Protein AF-A0AA42H095-F1 (afdb_monomer)

Radius of gyration: 16.3 Å; Cα contacts (8 Å, |Δi|>4): 65; chains: 1; bounding box: 39×24×48 Å

Foldseek 3Di:
DVVVVVVVVVVVVVVVVVVLLVVLLVLLVVLLCCCVPPVCLQVSLVSLLVSQAAPVSVVVSPDDPSSVVSVVSNCPVDPDGSH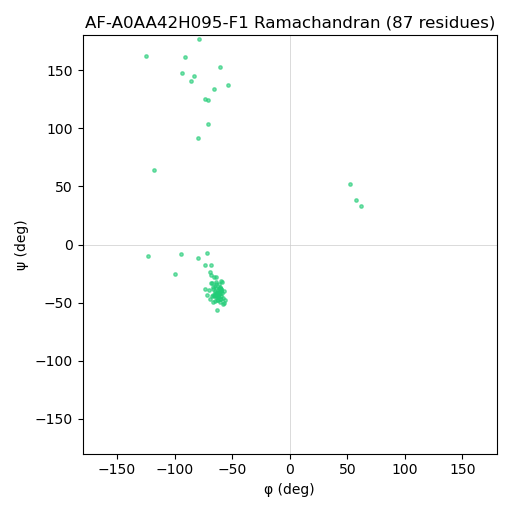HDDPPD

Structure (mmCIF, N/CA/C/O backbone):
data_AF-A0AA42H095-F1
#
_entry.id   AF-A0AA42H095-F1
#
loop_
_atom_site.group_PDB
_atom_site.id
_atom_site.type_symb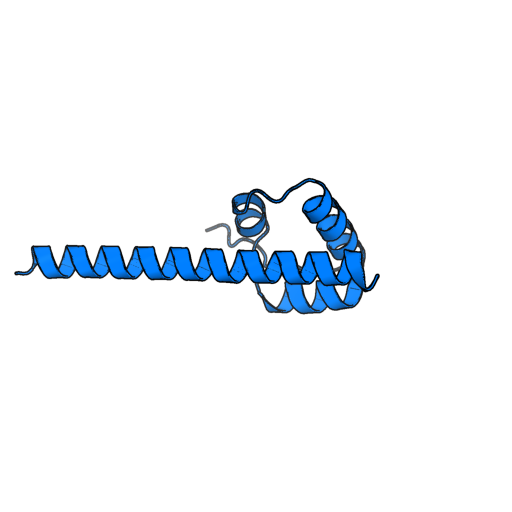ol
_atom_site.label_atom_id
_atom_site.label_alt_id
_atom_site.label_comp_id
_atom_site.label_asym_id
_atom_site.label_entity_id
_atom_site.label_seq_id
_atom_site.pdbx_PDB_ins_code
_atom_site.Cartn_x
_atom_site.Cartn_y
_atom_site.Cartn_z
_atom_site.occupancy
_atom_site.B_iso_or_equiv
_atom_site.auth_seq_id
_atom_site.auth_comp_id
_atom_site.auth_asym_id
_atom_site.auth_atom_id
_atom_site.pdbx_PDB_model_num
ATOM 1 N N . MET A 1 1 ? -23.425 6.266 32.851 1.00 66.12 1 MET A N 1
ATOM 2 C CA . MET A 1 1 ? -23.653 7.003 31.583 1.00 66.12 1 MET A CA 1
ATOM 3 C C . MET A 1 1 ? -22.338 7.499 30.996 1.00 66.12 1 MET A C 1
ATOM 5 O O . MET A 1 1 ? -22.094 7.215 29.836 1.00 66.12 1 MET A O 1
ATOM 9 N N . LYS A 1 2 ? -21.467 8.134 31.795 1.00 81.69 2 LYS A N 1
ATOM 10 C CA . LYS A 1 2 ? -20.110 8.531 31.384 1.00 81.69 2 LYS A CA 1
ATOM 11 C C . LYS A 1 2 ? -19.255 7.353 30.879 1.00 81.69 2 LYS A C 1
ATOM 13 O O . LYS A 1 2 ? -18.773 7.408 29.760 1.00 81.69 2 LYS A O 1
ATOM 18 N N . ASP A 1 3 ? -19.229 6.242 31.611 1.00 89.75 3 ASP A N 1
ATOM 19 C CA . ASP A 1 3 ? -18.436 5.052 31.240 1.00 89.75 3 ASP A CA 1
ATOM 20 C C . ASP A 1 3 ? -18.893 4.390 29.925 1.00 89.75 3 ASP A C 1
ATOM 22 O O . ASP A 1 3 ? -18.110 3.770 29.211 1.00 89.75 3 ASP A O 1
ATOM 26 N N . VAL A 1 4 ? -20.181 4.526 29.583 1.00 93.38 4 VAL A N 1
ATOM 27 C CA . VAL A 1 4 ? -20.728 4.017 28.314 1.00 93.38 4 VAL A CA 1
ATOM 28 C C . VAL A 1 4 ? -20.279 4.901 27.153 1.00 93.38 4 VAL A C 1
ATOM 30 O O . VAL A 1 4 ? -19.956 4.380 26.092 1.00 93.38 4 VAL A O 1
ATOM 33 N N . ILE A 1 5 ? -20.227 6.220 27.361 1.00 94.75 5 ILE A N 1
ATOM 34 C CA . ILE A 1 5 ? -19.735 7.175 26.362 1.00 94.75 5 ILE A CA 1
ATOM 35 C C . ILE A 1 5 ? -18.246 6.929 26.100 1.00 94.75 5 ILE A C 1
ATOM 37 O O . ILE A 1 5 ? -17.875 6.735 24.949 1.00 94.75 5 ILE A O 1
ATOM 41 N N . GLU A 1 6 ? -17.424 6.816 27.147 1.00 94.81 6 GLU A N 1
ATOM 42 C CA . GLU A 1 6 ? -15.980 6.556 27.012 1.00 94.81 6 GLU A CA 1
ATOM 43 C C . GLU A 1 6 ? -15.699 5.236 26.273 1.00 94.81 6 GLU A C 1
ATOM 45 O O . GLU A 1 6 ? -14.829 5.168 25.403 1.00 94.81 6 GLU A O 1
ATOM 50 N N . LYS A 1 7 ? -16.479 4.184 26.558 1.00 95.00 7 LYS A N 1
ATOM 51 C CA . LYS A 1 7 ? -16.359 2.906 25.845 1.00 95.00 7 LYS A CA 1
ATOM 52 C C . LYS A 1 7 ? -16.701 3.039 24.358 1.00 95.00 7 LYS A C 1
ATOM 54 O O . LYS A 1 7 ? -15.980 2.499 23.523 1.00 95.00 7 LYS A O 1
ATOM 59 N N . LEU A 1 8 ? -17.786 3.740 24.029 1.00 95.94 8 LEU A N 1
ATOM 60 C CA . LEU A 1 8 ? -18.202 3.950 22.640 1.00 95.94 8 LEU A CA 1
ATOM 61 C C . LEU A 1 8 ? -17.201 4.822 21.872 1.00 95.94 8 LEU A C 1
ATOM 63 O O . LEU A 1 8 ? -16.934 4.559 20.703 1.00 95.94 8 LEU A O 1
ATOM 67 N N . GLU A 1 9 ? -16.608 5.826 22.517 1.00 96.19 9 GLU A N 1
ATOM 68 C CA . GLU A 1 9 ? -15.557 6.656 21.918 1.00 96.19 9 GLU A CA 1
ATOM 69 C C . GLU A 1 9 ? -14.304 5.835 21.592 1.00 96.19 9 GLU A C 1
ATOM 71 O O . GLU A 1 9 ? -13.768 5.951 20.487 1.00 96.19 9 GLU A O 1
ATOM 76 N N . ALA A 1 10 ? -13.877 4.957 22.506 1.00 95.38 10 ALA A N 1
ATOM 77 C CA . ALA A 1 10 ? -12.760 4.044 22.270 1.00 95.38 10 ALA A CA 1
ATOM 78 C C . ALA A 1 10 ? -13.051 3.054 21.126 1.00 95.38 10 ALA A C 1
ATOM 80 O O . ALA A 1 10 ? -12.191 2.803 20.282 1.00 95.38 10 ALA A O 1
ATOM 81 N N . GLU A 1 11 ? -14.273 2.523 21.056 1.00 95.88 11 GLU A N 1
ATOM 82 C CA . GLU A 1 11 ? -14.696 1.623 19.978 1.00 95.88 11 GLU A CA 1
ATOM 83 C C . GLU A 1 11 ? -14.719 2.334 18.616 1.00 95.88 11 GLU A C 1
ATOM 85 O O . GLU A 1 11 ? -14.177 1.817 17.640 1.00 95.88 11 GLU A O 1
ATOM 90 N N . ILE A 1 12 ? -15.245 3.562 18.550 1.00 96.31 12 ILE A N 1
ATOM 91 C CA . ILE A 1 12 ? -15.215 4.389 17.334 1.00 96.31 12 ILE A CA 1
ATOM 92 C C . ILE A 1 12 ? -13.775 4.687 16.905 1.00 96.31 12 ILE A C 1
ATOM 94 O O . ILE A 1 12 ? -13.478 4.661 15.709 1.00 96.31 12 ILE A O 1
ATOM 98 N N . ALA A 1 13 ? -12.880 4.989 17.849 1.00 94.88 13 ALA A N 1
ATOM 99 C CA . ALA A 1 13 ? -11.472 5.230 17.547 1.00 94.88 13 ALA A CA 1
ATOM 100 C C . ALA A 1 13 ? -10.803 3.981 16.949 1.00 94.88 13 ALA A C 1
ATOM 102 O O . ALA A 1 13 ? -10.141 4.085 15.916 1.00 94.88 13 ALA A O 1
ATOM 103 N N . ASN A 1 14 ? -11.050 2.804 17.531 1.00 93.62 14 ASN A N 1
ATOM 104 C CA . ASN A 1 14 ? -10.537 1.536 17.010 1.00 93.62 14 ASN A CA 1
ATOM 105 C C . ASN A 1 14 ? -11.070 1.238 15.604 1.00 93.62 14 ASN A C 1
ATOM 107 O O . ASN A 1 14 ? -10.282 0.969 14.702 1.00 93.62 14 ASN A O 1
ATOM 111 N N . LEU A 1 15 ? -12.381 1.371 1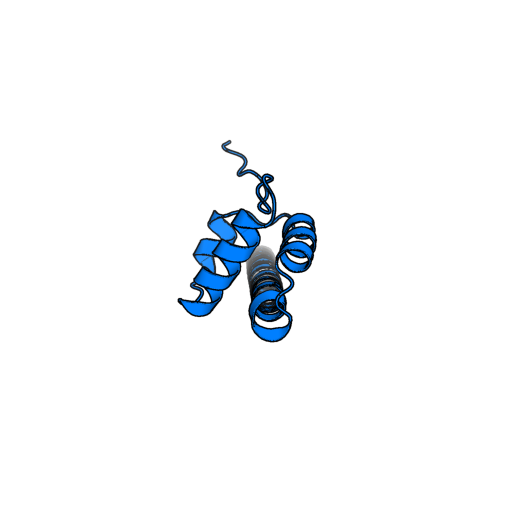5.384 1.00 93.94 15 LEU A N 1
ATOM 112 C CA . LEU A 1 15 ? -12.998 1.144 14.072 1.00 93.94 15 LEU A CA 1
ATOM 113 C C . LEU A 1 15 ? -12.450 2.093 12.999 1.00 93.94 15 LEU A C 1
ATOM 115 O O . LEU A 1 15 ? -12.250 1.697 11.851 1.00 93.94 15 LEU A O 1
ATOM 119 N N . LYS A 1 16 ? -12.180 3.355 13.356 1.00 93.62 16 LYS A N 1
ATOM 120 C CA . LYS A 1 16 ? -11.545 4.315 12.442 1.00 93.62 16 LYS A CA 1
ATOM 121 C C . LYS A 1 16 ? -10.136 3.877 12.058 1.00 93.62 16 LYS A C 1
ATOM 123 O O . LYS A 1 16 ? -9.782 3.971 10.883 1.00 93.62 16 LYS A O 1
ATOM 128 N N . GLU A 1 17 ? -9.354 3.393 13.017 1.00 89.81 17 GLU A N 1
ATOM 129 C CA . GLU A 1 17 ? -7.986 2.946 12.760 1.00 89.81 17 GLU A CA 1
ATOM 130 C C . GLU A 1 17 ? -7.948 1.646 11.943 1.00 89.81 17 GLU A C 1
ATOM 132 O O . GLU A 1 17 ? -7.148 1.517 11.016 1.00 89.81 17 GLU A O 1
ATOM 137 N N . GLU A 1 18 ? -8.861 0.711 12.210 1.00 89.12 18 GLU A N 1
ATOM 138 C CA . GLU A 1 18 ? -9.046 -0.498 11.402 1.00 89.12 18 GLU A CA 1
ATOM 139 C C . GLU A 1 18 ? -9.425 -0.158 9.959 1.00 89.12 18 GLU A C 1
ATOM 141 O O . GLU A 1 18 ? -8.800 -0.659 9.023 1.00 89.12 18 GLU A O 1
ATOM 146 N N . ASN A 1 19 ? -10.384 0.751 9.766 1.00 91.12 19 ASN A N 1
ATOM 147 C CA . ASN A 1 19 ? -10.799 1.187 8.435 1.00 91.12 19 ASN A CA 1
ATOM 148 C C . ASN A 1 19 ? -9.651 1.878 7.681 1.00 91.12 19 ASN A C 1
ATOM 150 O O . ASN A 1 19 ? -9.407 1.599 6.508 1.00 91.12 19 ASN A O 1
ATOM 154 N N . LYS A 1 20 ? -8.880 2.730 8.367 1.00 88.75 20 LYS A N 1
ATOM 155 C CA . LYS A 1 20 ? -7.693 3.378 7.794 1.00 88.75 20 LYS A CA 1
ATOM 156 C C . LYS A 1 20 ? -6.647 2.350 7.359 1.00 88.75 20 LYS A C 1
ATOM 158 O O . LYS A 1 20 ? -6.066 2.480 6.281 1.00 88.75 20 LYS A O 1
ATOM 163 N N . ARG A 1 21 ? -6.414 1.317 8.174 1.00 86.75 21 ARG A N 1
ATOM 164 C CA . ARG A 1 21 ? -5.480 0.229 7.858 1.00 86.75 21 ARG A CA 1
ATOM 165 C C . ARG A 1 21 ? -5.958 -0.600 6.666 1.00 86.75 21 ARG A C 1
ATOM 167 O O . ARG A 1 21 ? -5.164 -0.865 5.770 1.00 86.75 21 ARG A O 1
ATOM 174 N N . ALA A 1 22 ? -7.243 -0.948 6.625 1.00 89.12 22 ALA A N 1
ATOM 175 C CA . ALA A 1 22 ? -7.843 -1.682 5.515 1.00 89.12 22 ALA A CA 1
ATOM 176 C C . ALA A 1 22 ? -7.760 -0.892 4.201 1.00 89.12 22 ALA A C 1
ATOM 178 O O . ALA A 1 22 ? -7.331 -1.437 3.185 1.00 89.12 22 ALA A O 1
ATOM 179 N N . PHE A 1 23 ? -8.087 0.405 4.235 1.00 90.25 23 PHE A N 1
ATOM 180 C CA . PHE A 1 23 ? -7.970 1.295 3.079 1.00 90.25 23 PHE A CA 1
ATOM 181 C C . PHE A 1 23 ? -6.538 1.325 2.531 1.00 90.25 23 PHE A C 1
ATOM 183 O O . PHE A 1 23 ? -6.321 1.090 1.345 1.00 90.25 23 PHE A O 1
ATOM 190 N N . ARG A 1 24 ? -5.549 1.538 3.406 1.00 89.62 24 ARG A N 1
ATOM 191 C CA . ARG A 1 24 ? -4.125 1.546 3.034 1.00 89.62 24 ARG A CA 1
ATOM 192 C C . ARG A 1 24 ? -3.659 0.212 2.461 1.00 89.62 24 ARG A C 1
ATOM 194 O O . ARG A 1 24 ? -2.926 0.204 1.480 1.00 89.62 24 ARG A O 1
ATOM 201 N N . SER A 1 25 ? -4.114 -0.897 3.041 1.00 88.62 25 SER A N 1
ATOM 202 C CA . SER A 1 25 ? -3.820 -2.235 2.528 1.00 88.62 25 SER A CA 1
ATOM 203 C C . SER A 1 25 ? -4.335 -2.424 1.109 1.00 88.62 25 SER A C 1
ATOM 205 O O . SER A 1 25 ? -3.583 -2.858 0.243 1.00 88.62 25 SER A O 1
ATOM 207 N N . GLY A 1 26 ? -5.600 -2.076 0.859 1.00 91.56 26 GLY A N 1
ATOM 208 C CA . GLY A 1 26 ? -6.188 -2.171 -0.476 1.00 91.56 26 GLY A CA 1
ATOM 209 C C . GLY A 1 26 ? -5.466 -1.285 -1.490 1.00 91.56 26 GLY A C 1
ATOM 210 O O . GLY A 1 26 ? -5.258 -1.697 -2.627 1.00 91.56 26 GLY A O 1
ATOM 211 N N . TYR A 1 27 ? -5.033 -0.099 -1.064 1.00 93.44 27 TYR A N 1
ATOM 212 C CA . TYR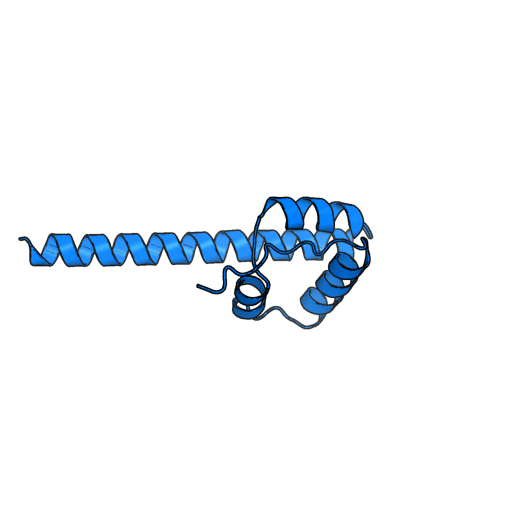 A 1 27 ? -4.306 0.833 -1.919 1.00 93.44 27 TYR A CA 1
ATOM 213 C C . TYR A 1 27 ? -2.912 0.321 -2.302 1.00 93.44 27 TYR A C 1
ATOM 215 O O . TYR A 1 27 ? -2.548 0.362 -3.471 1.00 93.44 27 TYR A O 1
ATOM 223 N N . ILE A 1 28 ? -2.157 -0.233 -1.348 1.00 94.12 28 ILE A N 1
ATOM 224 C CA . ILE A 1 28 ? -0.844 -0.832 -1.633 1.00 94.12 28 ILE A CA 1
ATOM 225 C C . ILE A 1 28 ? -0.977 -2.018 -2.584 1.00 94.12 28 ILE A C 1
ATOM 227 O O . ILE A 1 28 ? -0.230 -2.104 -3.551 1.00 94.12 28 ILE A O 1
ATOM 231 N N . ILE A 1 29 ? -1.968 -2.886 -2.366 1.00 93.38 29 ILE A N 1
ATOM 232 C CA . ILE A 1 29 ? -2.240 -4.003 -3.280 1.00 93.38 29 ILE A CA 1
ATOM 233 C C . ILE A 1 29 ? -2.559 -3.481 -4.689 1.00 93.38 29 ILE A C 1
ATOM 235 O O . ILE A 1 29 ? -2.115 -4.059 -5.678 1.00 93.38 29 ILE A O 1
ATOM 239 N N . ALA A 1 30 ? -3.293 -2.371 -4.808 1.00 95.00 30 ALA A N 1
ATOM 240 C CA . ALA A 1 30 ? -3.543 -1.747 -6.104 1.00 95.00 30 ALA A CA 1
ATOM 241 C C . ALA A 1 30 ? -2.244 -1.257 -6.771 1.00 95.00 30 ALA A C 1
ATOM 243 O O . ALA A 1 30 ? -2.059 -1.519 -7.957 1.00 95.00 30 ALA A O 1
ATOM 244 N N . CYS A 1 31 ? -1.323 -0.633 -6.026 1.00 96.56 31 CYS A N 1
ATOM 245 C CA . CYS A 1 31 ? 0.007 -0.272 -6.533 1.00 96.56 31 CYS A CA 1
ATOM 246 C C . CYS A 1 31 ? 0.795 -1.503 -7.005 1.00 96.56 31 CYS A C 1
ATOM 248 O O . CYS A 1 31 ? 1.322 -1.495 -8.116 1.00 96.56 31 CYS A O 1
ATOM 250 N N . CYS A 1 32 ? 0.824 -2.583 -6.217 1.00 96.00 32 CYS A N 1
ATOM 251 C CA . CYS A 1 32 ? 1.480 -3.831 -6.616 1.00 96.00 32 CYS A CA 1
ATOM 252 C C . CYS A 1 32 ? 0.869 -4.406 -7.901 1.00 96.00 32 CYS A C 1
ATOM 254 O O . CYS A 1 32 ? 1.585 -4.862 -8.788 1.00 96.00 32 CYS A O 1
ATOM 256 N N . ASN A 1 33 ? -0.455 -4.337 -8.046 1.00 96.00 33 ASN A N 1
ATOM 257 C CA . ASN A 1 33 ? -1.139 -4.797 -9.252 1.00 96.00 33 ASN A CA 1
ATOM 258 C C . ASN A 1 33 ? -0.829 -3.938 -10.483 1.00 96.00 33 ASN A C 1
ATOM 260 O O . ASN A 1 33 ? -0.778 -4.484 -11.581 1.00 96.00 33 ASN A O 1
ATOM 264 N N . ILE A 1 34 ? -0.605 -2.629 -10.331 1.00 96.88 34 ILE A N 1
ATOM 265 C CA . ILE A 1 34 ? -0.152 -1.776 -11.442 1.00 96.88 34 ILE A CA 1
ATOM 266 C C . ILE A 1 34 ? 1.187 -2.294 -11.983 1.00 96.88 34 ILE A C 1
ATOM 268 O O . ILE A 1 34 ? 1.333 -2.448 -13.192 1.00 96.88 34 ILE A O 1
ATOM 272 N N . VAL A 1 35 ? 2.123 -2.651 -11.102 1.00 97.19 35 VAL A N 1
ATOM 273 C CA . VAL A 1 35 ? 3.399 -3.260 -11.506 1.00 97.19 35 VAL A CA 1
ATOM 274 C C . VAL A 1 35 ? 3.161 -4.611 -12.175 1.00 97.19 35 VAL A C 1
ATOM 276 O O . VAL A 1 35 ? 3.514 -4.804 -13.332 1.00 97.19 35 VAL A O 1
ATOM 279 N N . HIS A 1 36 ? 2.486 -5.533 -11.487 1.00 94.81 36 HIS A N 1
ATOM 280 C CA . HIS A 1 36 ? 2.345 -6.911 -11.960 1.00 94.81 36 HIS A CA 1
ATOM 281 C C . HIS A 1 36 ? 1.540 -7.058 -13.256 1.00 94.81 36 HIS A C 1
ATOM 283 O O . HIS A 1 36 ? 1.807 -7.964 -14.044 1.00 94.81 36 HIS A O 1
ATOM 289 N N . LEU A 1 37 ? 0.509 -6.234 -13.454 1.00 95.06 37 LEU A N 1
ATOM 290 C CA . LEU A 1 37 ? -0.424 -6.380 -14.575 1.00 95.06 37 LEU A CA 1
ATOM 291 C C . LEU A 1 37 ? -0.117 -5.438 -15.734 1.00 95.06 37 LEU A C 1
ATOM 293 O O . LEU A 1 37 ? -0.514 -5.729 -16.864 1.00 95.06 37 LEU A O 1
ATOM 297 N N . HIS A 1 38 ? 0.536 -4.310 -15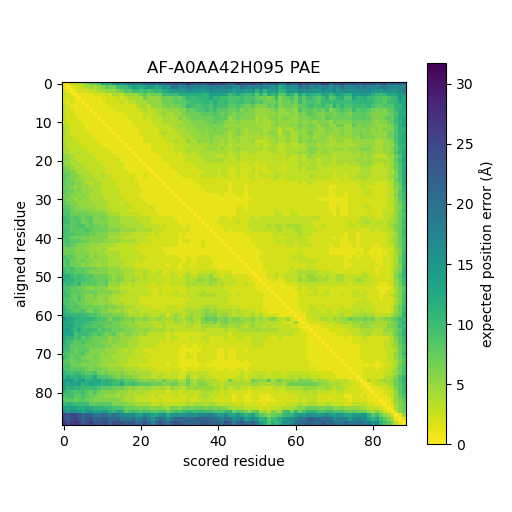.456 1.00 95.62 38 HIS A N 1
ATOM 298 C CA . HIS A 1 38 ? 0.735 -3.253 -16.439 1.00 95.62 38 HIS A CA 1
ATOM 299 C C . HIS A 1 38 ? 2.202 -2.883 -16.666 1.00 95.62 38 HIS A C 1
ATOM 301 O O . HIS A 1 38 ? 2.453 -2.197 -17.647 1.00 95.62 38 HIS A O 1
ATOM 307 N N . ASP A 1 39 ? 3.147 -3.378 -15.855 1.00 96.00 39 ASP A N 1
ATOM 308 C CA . ASP A 1 39 ? 4.582 -3.053 -15.955 1.00 96.00 39 ASP A CA 1
ATOM 309 C C . ASP A 1 39 ? 4.850 -1.538 -15.837 1.00 96.00 39 ASP A C 1
ATOM 311 O O . ASP A 1 39 ? 5.682 -0.960 -16.531 1.00 96.00 39 ASP A O 1
ATOM 315 N N . GLU A 1 40 ? 4.098 -0.867 -14.953 1.00 97.31 40 GLU A N 1
ATOM 316 C CA . GLU A 1 40 ? 4.139 0.593 -14.767 1.00 97.31 40 GLU A CA 1
ATOM 317 C C . GLU A 1 40 ? 4.597 0.990 -13.344 1.00 97.31 40 GLU A C 1
ATOM 319 O O . GLU A 1 40 ? 3.836 1.596 -12.577 1.00 97.31 40 GLU A O 1
ATOM 324 N N . PRO A 1 41 ? 5.845 0.674 -12.941 1.00 96.88 41 PRO A N 1
ATOM 325 C CA . PRO A 1 41 ? 6.327 0.933 -11.583 1.00 96.88 41 PRO A CA 1
ATOM 326 C C . PRO A 1 41 ? 6.434 2.426 -11.242 1.00 96.88 41 PRO A C 1
ATOM 328 O O . PRO A 1 41 ? 6.228 2.797 -10.089 1.00 96.88 41 PRO A O 1
ATOM 331 N N . ASN A 1 42 ? 6.662 3.294 -12.234 1.00 97.06 42 ASN A N 1
ATOM 332 C CA . ASN A 1 42 ? 6.704 4.748 -12.033 1.00 97.06 42 ASN A CA 1
ATOM 333 C C . ASN A 1 42 ? 5.327 5.310 -11.642 1.00 97.06 42 ASN A C 1
ATOM 335 O O . ASN A 1 42 ? 5.222 6.112 -10.720 1.00 97.06 42 ASN A O 1
ATOM 339 N N . ILE A 1 43 ? 4.256 4.854 -12.304 1.00 96.25 43 ILE A N 1
ATOM 340 C CA . ILE A 1 43 ? 2.885 5.272 -11.972 1.00 96.25 43 ILE A CA 1
ATOM 341 C C . ILE A 1 43 ? 2.525 4.781 -10.571 1.00 96.25 43 ILE A C 1
ATOM 343 O O . ILE A 1 43 ? 1.961 5.524 -9.772 1.00 96.25 43 ILE A O 1
ATOM 347 N N . ALA A 1 44 ? 2.872 3.533 -10.254 1.00 97.25 44 ALA A N 1
ATOM 348 C CA . ALA A 1 44 ? 2.654 2.983 -8.924 1.00 97.25 44 ALA A CA 1
ATOM 349 C C . ALA A 1 44 ? 3.433 3.750 -7.836 1.00 97.25 44 ALA A C 1
ATOM 351 O O . ALA A 1 44 ? 2.907 3.911 -6.733 1.00 97.25 44 ALA A O 1
ATOM 352 N N . HIS A 1 45 ? 4.633 4.261 -8.141 1.00 97.31 45 HIS A N 1
ATOM 353 C CA . HIS A 1 45 ? 5.420 5.114 -7.241 1.00 97.31 45 HIS A CA 1
ATOM 354 C C . HIS A 1 45 ? 4.755 6.463 -6.985 1.00 97.31 45 HIS A C 1
ATOM 356 O O . HIS A 1 45 ? 4.583 6.830 -5.820 1.00 97.31 45 HIS A O 1
ATOM 362 N N . ASP A 1 46 ? 4.327 7.163 -8.037 1.00 95.25 46 ASP A N 1
ATOM 363 C CA . ASP A 1 46 ? 3.654 8.460 -7.906 1.00 95.25 46 ASP A CA 1
ATOM 364 C C . ASP A 1 46 ? 2.397 8.318 -7.029 1.00 95.25 46 ASP A C 1
ATOM 366 O O . ASP A 1 46 ? 2.196 9.052 -6.059 1.00 95.25 46 ASP A O 1
ATOM 370 N N . VAL A 1 47 ? 1.604 7.282 -7.307 1.00 93.69 47 VAL A N 1
ATOM 371 C CA . VAL A 1 47 ? 0.385 6.932 -6.568 1.00 93.69 47 VAL A CA 1
ATOM 372 C C . VAL A 1 47 ? 0.689 6.595 -5.099 1.00 93.69 47 VAL A C 1
ATOM 374 O O . VAL A 1 47 ? -0.000 7.065 -4.191 1.00 93.69 47 VAL A O 1
ATOM 377 N N . LEU A 1 48 ? 1.737 5.810 -4.832 1.00 94.69 48 LEU A N 1
ATOM 378 C CA . LEU A 1 48 ? 2.143 5.452 -3.469 1.00 94.69 48 LEU A CA 1
ATOM 379 C C . LEU A 1 48 ? 2.646 6.669 -2.674 1.00 94.69 48 LEU A C 1
ATOM 381 O O . LEU A 1 48 ? 2.311 6.809 -1.493 1.00 94.69 48 LEU A O 1
ATOM 385 N N . SER A 1 49 ? 3.381 7.568 -3.331 1.00 94.00 49 SER A N 1
ATOM 386 C CA . SER A 1 49 ? 3.909 8.807 -2.749 1.00 94.00 49 SER A CA 1
ATOM 387 C C . SER A 1 49 ? 2.800 9.746 -2.272 1.00 94.00 49 SER A C 1
ATOM 389 O O . SER A 1 49 ? 2.903 10.345 -1.197 1.00 94.00 49 SER A O 1
ATOM 391 N N . GLU A 1 50 ? 1.697 9.835 -3.018 1.00 91.25 50 GLU A N 1
ATOM 392 C CA . GLU A 1 50 ? 0.536 10.650 -2.642 1.00 91.25 50 GLU A CA 1
ATOM 393 C C . GLU A 1 50 ? -0.216 10.109 -1.414 1.00 91.25 50 GLU A C 1
ATOM 395 O O . GLU A 1 50 ? -0.832 10.880 -0.672 1.00 91.25 50 GLU A O 1
ATOM 400 N N . LEU A 1 51 ? -0.138 8.799 -1.143 1.00 88.88 51 LEU A N 1
ATOM 401 C CA . LEU A 1 51 ? -0.820 8.180 -0.001 1.00 88.88 51 LEU A CA 1
ATOM 402 C C . LEU A 1 51 ? -0.216 8.608 1.350 1.00 88.88 51 LEU A C 1
ATOM 404 O O . LEU A 1 51 ? -0.885 8.536 2.388 1.00 88.88 51 LEU A O 1
ATOM 408 N N . GLY A 1 52 ? 1.050 9.040 1.358 1.00 89.69 52 GLY A N 1
ATOM 409 C CA . GLY A 1 52 ? 1.744 9.492 2.564 1.00 89.69 52 GLY A CA 1
ATOM 410 C C . GLY A 1 52 ? 1.887 8.401 3.631 1.00 89.69 52 GLY A C 1
ATOM 411 O O . GLY A 1 52 ? 1.822 8.697 4.830 1.00 89.69 52 GLY A O 1
ATOM 412 N N . ILE A 1 53 ? 2.031 7.145 3.203 1.00 91.50 53 ILE A N 1
ATOM 413 C CA . ILE A 1 53 ? 2.209 5.977 4.070 1.00 91.50 53 ILE A CA 1
ATOM 414 C C . ILE A 1 53 ? 3.676 5.809 4.476 1.00 91.50 53 ILE A C 1
ATOM 416 O O . ILE A 1 53 ? 4.577 6.102 3.692 1.00 91.50 53 ILE A O 1
ATOM 420 N N . THR A 1 54 ? 3.933 5.345 5.700 1.00 92.62 54 THR A N 1
ATOM 421 C CA . THR A 1 54 ? 5.302 5.073 6.167 1.00 92.62 54 THR A CA 1
ATOM 422 C C . THR A 1 54 ? 5.730 3.629 5.896 1.00 92.62 54 THR A C 1
ATOM 424 O O . THR A 1 54 ? 4.902 2.725 5.757 1.00 92.62 54 THR A O 1
ATOM 427 N N . ARG A 1 55 ? 7.044 3.366 5.910 1.00 91.31 55 ARG A N 1
ATOM 428 C CA . ARG A 1 55 ? 7.581 1.997 5.785 1.00 91.31 55 ARG A CA 1
ATOM 429 C C . ARG A 1 55 ? 7.086 1.069 6.897 1.00 91.31 55 ARG A C 1
ATOM 431 O O . ARG A 1 55 ? 6.814 -0.103 6.635 1.00 91.31 55 ARG A O 1
ATOM 438 N N . SER A 1 56 ? 6.957 1.558 8.132 1.00 90.00 56 SER A N 1
ATOM 439 C CA . SER A 1 56 ? 6.403 0.756 9.231 1.00 90.00 56 SER A CA 1
ATOM 440 C C . SER A 1 56 ? 4.941 0.377 9.004 1.00 90.00 56 SER A C 1
ATOM 442 O O . SER A 1 56 ? 4.549 -0.752 9.305 1.00 90.00 56 SER A O 1
ATOM 444 N N . GLU A 1 57 ? 4.142 1.278 8.428 1.00 89.19 57 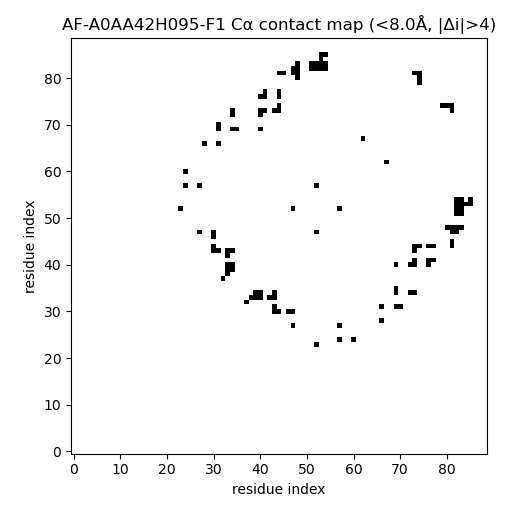GLU A N 1
ATOM 445 C CA . GLU A 1 57 ? 2.746 0.998 8.087 1.00 89.19 57 GLU A CA 1
ATOM 446 C C . GLU A 1 57 ? 2.641 -0.089 7.007 1.00 89.19 57 GLU A C 1
ATOM 448 O O . GLU A 1 57 ? 1.822 -0.992 7.152 1.00 89.19 57 GLU A O 1
ATOM 453 N N . VAL A 1 58 ? 3.519 -0.080 5.997 1.00 90.88 58 VAL A N 1
ATOM 454 C CA . VAL A 1 58 ? 3.602 -1.142 4.974 1.00 90.88 58 VAL A CA 1
ATOM 455 C C . VAL A 1 58 ? 3.983 -2.487 5.599 1.00 90.88 58 VAL A C 1
ATOM 457 O O . VAL A 1 58 ? 3.313 -3.494 5.377 1.00 90.88 58 VAL A O 1
ATOM 460 N N . LYS A 1 59 ? 5.017 -2.515 6.453 1.00 88.50 59 LYS A N 1
ATOM 461 C CA . LYS A 1 59 ? 5.463 -3.743 7.143 1.00 88.50 59 LYS A CA 1
ATOM 462 C C . LYS A 1 59 ? 4.364 -4.373 8.001 1.00 88.50 59 LYS A C 1
ATOM 464 O O . LYS A 1 59 ? 4.311 -5.596 8.133 1.00 88.50 59 LYS A O 1
ATOM 469 N N . ALA A 1 60 ? 3.479 -3.562 8.580 1.00 88.00 60 ALA A N 1
ATOM 470 C CA . ALA A 1 60 ? 2.377 -4.043 9.408 1.00 88.00 60 ALA A CA 1
ATOM 471 C C . ALA A 1 60 ? 1.300 -4.811 8.615 1.00 88.00 60 ALA A C 1
ATOM 473 O O . ALA A 1 60 ? 0.528 -5.554 9.225 1.00 88.00 60 ALA A O 1
ATOM 474 N N . LEU A 1 61 ? 1.253 -4.665 7.285 1.00 84.06 61 LEU A N 1
ATOM 475 C CA . LEU A 1 61 ? 0.242 -5.289 6.424 1.00 84.06 61 LEU A CA 1
ATOM 476 C C . LEU A 1 61 ? 0.510 -6.763 6.099 1.00 84.06 61 LEU A C 1
ATOM 478 O O . LEU A 1 61 ? -0.402 -7.435 5.631 1.00 84.06 61 LEU A O 1
ATOM 482 N N . ARG A 1 62 ? 1.710 -7.287 6.398 1.00 83.31 62 ARG A N 1
ATOM 483 C CA . ARG A 1 62 ? 2.091 -8.695 6.148 1.00 83.31 62 ARG A C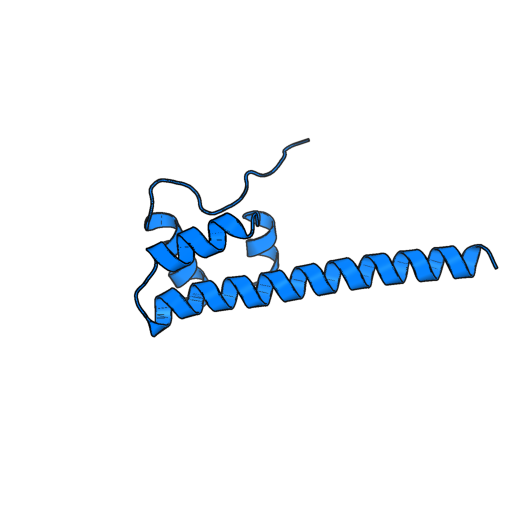A 1
ATOM 484 C C . ARG A 1 62 ? 1.832 -9.141 4.702 1.00 83.31 62 ARG A C 1
ATOM 486 O O . ARG A 1 62 ? 1.188 -10.161 4.467 1.00 83.31 62 ARG A O 1
ATOM 493 N N . LEU A 1 63 ? 2.344 -8.353 3.766 1.00 87.00 63 LEU A N 1
ATOM 494 C CA . LEU A 1 63 ? 2.300 -8.632 2.335 1.00 87.00 63 LEU A CA 1
ATOM 495 C C . LEU A 1 63 ? 3.024 -9.941 1.993 1.00 87.00 63 LEU A C 1
ATOM 497 O O . LEU A 1 63 ? 3.934 -10.361 2.719 1.00 87.00 63 LEU A O 1
ATOM 501 N N . ASP A 1 64 ? 2.606 -10.585 0.905 1.00 89.62 64 ASP A N 1
ATOM 502 C CA . ASP A 1 64 ? 3.261 -11.798 0.423 1.00 89.62 64 ASP A CA 1
ATOM 503 C C . ASP A 1 64 ? 4.554 -11.485 -0.355 1.00 89.62 64 ASP A C 1
ATOM 505 O O . ASP A 1 64 ? 4.942 -10.329 -0.527 1.00 89.62 64 ASP A O 1
ATOM 509 N N . ASN A 1 65 ? 5.272 -12.521 -0.798 1.00 91.88 65 ASN A N 1
ATOM 510 C CA . ASN A 1 65 ? 6.536 -12.315 -1.506 1.00 91.88 65 ASN A CA 1
ATOM 511 C C . ASN A 1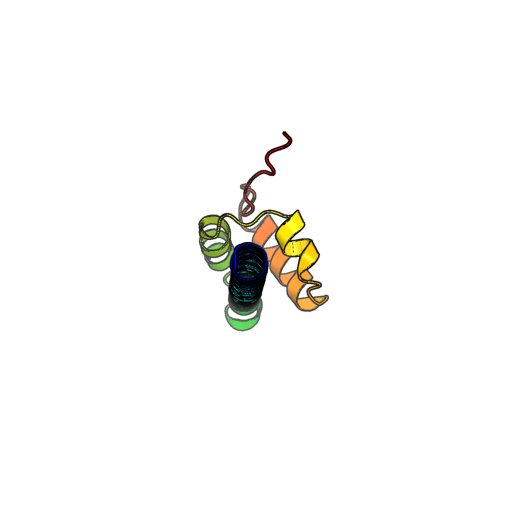 65 ? 6.359 -11.585 -2.847 1.00 91.88 65 ASN A C 1
ATOM 513 O O . ASN A 1 65 ? 7.237 -10.809 -3.206 1.00 91.88 65 ASN A O 1
ATOM 517 N N . ASN A 1 66 ? 5.248 -11.806 -3.556 1.00 90.00 66 ASN A N 1
ATOM 518 C CA . ASN A 1 66 ? 5.008 -11.164 -4.847 1.00 90.00 66 ASN A CA 1
ATOM 519 C C . ASN A 1 66 ? 4.758 -9.669 -4.643 1.00 90.00 66 ASN A C 1
ATOM 521 O O . ASN A 1 66 ? 5.380 -8.837 -5.292 1.00 90.00 66 ASN A O 1
ATOM 525 N N . ASP A 1 67 ? 3.900 -9.321 -3.683 1.00 91.75 67 ASP A N 1
ATOM 526 C CA . ASP A 1 67 ? 3.645 -7.931 -3.306 1.00 91.75 67 ASP A CA 1
ATOM 527 C C . ASP A 1 67 ? 4.939 -7.213 -2.890 1.00 91.75 67 ASP A C 1
ATOM 529 O O . ASP A 1 67 ? 5.164 -6.057 -3.243 1.00 91.75 67 ASP A O 1
ATOM 533 N N . MET A 1 68 ? 5.816 -7.901 -2.155 1.00 93.31 68 MET A N 1
ATOM 534 C CA . MET A 1 68 ? 7.106 -7.349 -1.737 1.00 93.31 68 MET A CA 1
ATOM 535 C C . MET A 1 68 ? 8.077 -7.140 -2.904 1.00 93.31 68 MET A C 1
ATOM 537 O O . MET A 1 68 ? 8.870 -6.199 -2.854 1.00 93.31 68 MET A O 1
ATOM 541 N N . ASP A 1 69 ? 8.041 -7.988 -3.931 1.00 95.06 69 ASP A N 1
ATOM 542 C CA . ASP A 1 69 ? 8.867 -7.816 -5.127 1.00 95.06 69 ASP A CA 1
ATOM 543 C C . ASP A 1 69 ? 8.371 -6.634 -5.974 1.00 95.06 69 ASP A C 1
ATOM 545 O O . ASP A 1 69 ? 9.177 -5.765 -6.311 1.00 95.06 69 ASP A O 1
ATOM 549 N N . ALA A 1 70 ? 7.055 -6.490 -6.177 1.00 96.06 70 ALA A N 1
ATOM 550 C CA . ALA A 1 70 ? 6.489 -5.294 -6.809 1.00 96.06 70 ALA A CA 1
ATOM 551 C C . ALA A 1 70 ? 6.829 -4.008 -6.043 1.00 96.06 70 ALA A C 1
ATOM 553 O O . ALA A 1 70 ? 7.203 -3.005 -6.648 1.00 96.06 70 ALA A O 1
ATOM 554 N N . LEU A 1 71 ? 6.759 -4.025 -4.708 1.00 95.19 71 LEU A N 1
ATOM 555 C CA . LEU A 1 71 ? 7.163 -2.870 -3.902 1.00 95.19 71 LEU A CA 1
ATOM 556 C C . LEU A 1 71 ? 8.634 -2.502 -4.097 1.00 95.19 71 LEU A C 1
ATOM 558 O O . LEU A 1 71 ? 8.957 -1.318 -4.135 1.00 95.19 71 LEU A O 1
ATOM 562 N N . ARG A 1 72 ? 9.533 -3.479 -4.259 1.00 95.50 72 ARG A N 1
ATOM 563 C CA . ARG A 1 72 ? 10.941 -3.184 -4.562 1.00 95.50 72 ARG A CA 1
ATOM 564 C C . ARG A 1 72 ? 11.094 -2.512 -5.916 1.00 95.50 72 ARG A C 1
ATOM 566 O O . ARG A 1 72 ? 11.877 -1.575 -6.017 1.00 95.50 72 ARG A O 1
ATOM 573 N N . GLU A 1 73 ? 10.363 -2.968 -6.928 1.00 97.12 73 GLU A N 1
ATOM 574 C CA . GLU A 1 73 ? 10.377 -2.345 -8.256 1.00 97.12 73 GLU A CA 1
ATOM 575 C C . GLU A 1 73 ? 9.870 -0.902 -8.206 1.00 97.12 73 GLU A C 1
ATOM 577 O O . GLU A 1 73 ? 10.498 -0.007 -8.769 1.00 97.12 73 GLU A O 1
ATOM 582 N N . ILE A 1 74 ? 8.800 -0.657 -7.445 1.00 96.62 74 ILE A N 1
ATOM 583 C CA . ILE A 1 74 ? 8.296 0.692 -7.174 1.00 96.62 74 ILE A CA 1
ATOM 584 C C . ILE A 1 74 ? 9.388 1.536 -6.513 1.00 96.62 74 ILE A C 1
ATOM 586 O O . ILE A 1 74 ? 9.695 2.619 -6.999 1.00 96.62 74 ILE A O 1
ATOM 590 N N . GLU A 1 75 ? 10.017 1.043 -5.446 1.00 95.38 75 GLU A N 1
ATOM 591 C CA . GLU A 1 75 ? 11.039 1.776 -4.687 1.00 95.38 75 GLU A CA 1
ATOM 592 C C . GLU A 1 75 ? 12.267 2.176 -5.517 1.00 95.38 75 GLU A C 1
ATOM 594 O O . GLU A 1 75 ? 12.864 3.212 -5.234 1.00 95.38 75 GLU A O 1
ATOM 599 N N . ILE A 1 76 ? 12.653 1.383 -6.522 1.00 96.12 76 ILE A N 1
ATOM 600 C CA . ILE A 1 76 ? 13.821 1.673 -7.373 1.00 96.12 76 ILE A CA 1
ATOM 601 C C . ILE A 1 76 ? 13.474 2.429 -8.662 1.00 96.12 76 ILE A C 1
ATOM 603 O O . ILE A 1 76 ? 14.387 2.835 -9.383 1.00 96.12 76 ILE A O 1
ATOM 607 N N . SER A 1 77 ? 12.184 2.598 -8.967 1.00 95.19 77 SER A N 1
ATOM 608 C CA . SER A 1 77 ? 11.702 3.254 -10.193 1.00 95.19 77 SER A CA 1
ATOM 609 C C . SER A 1 77 ? 12.093 4.737 -10.261 1.00 95.19 77 SER A C 1
ATOM 611 O O . SER A 1 77 ? 12.448 5.255 -11.321 1.00 95.19 77 SER A O 1
ATOM 613 N N . TYR A 1 78 ? 12.170 5.384 -9.096 1.00 91.38 78 TYR A N 1
ATOM 614 C CA . TYR A 1 78 ? 12.721 6.720 -8.916 1.00 91.38 78 TYR A CA 1
ATOM 615 C C . TYR A 1 78 ? 13.830 6.728 -7.863 1.00 91.38 78 TYR A C 1
ATOM 617 O O . TYR A 1 78 ? 13.935 5.850 -7.014 1.00 91.38 78 TYR A O 1
ATOM 625 N N . SER A 1 79 ? 14.648 7.784 -7.867 1.00 89.81 79 SER A N 1
ATOM 626 C CA . SER A 1 79 ? 15.639 8.011 -6.806 1.00 89.81 79 SER A CA 1
ATOM 627 C C . SER A 1 79 ? 15.023 8.481 -5.483 1.00 89.81 79 SER A C 1
ATOM 629 O O . SER A 1 79 ? 15.703 8.477 -4.459 1.00 89.81 79 SER A O 1
ATOM 631 N N . ALA A 1 80 ? 13.783 8.979 -5.516 1.00 91.25 80 ALA A N 1
ATOM 632 C CA . ALA A 1 80 ? 13.066 9.458 -4.339 1.00 91.25 80 ALA A CA 1
ATOM 633 C C . ALA A 1 80 ? 12.347 8.297 -3.642 1.00 91.25 80 ALA A C 1
ATOM 635 O O . ALA A 1 80 ? 11.770 7.441 -4.306 1.00 91.25 80 ALA A O 1
ATOM 636 N N . ASP A 1 81 ? 12.350 8.292 -2.308 1.00 91.94 81 ASP A N 1
ATOM 637 C CA . ASP A 1 81 ? 11.611 7.296 -1.529 1.00 91.94 81 ASP A CA 1
ATOM 638 C C . ASP A 1 81 ? 10.093 7.574 -1.645 1.00 91.94 81 ASP A C 1
ATOM 640 O O . ASP A 1 81 ? 9.684 8.700 -1.342 1.00 91.94 81 ASP A O 1
ATOM 644 N N . PRO A 1 82 ? 9.257 6.605 -2.082 1.00 94.44 82 PRO A N 1
ATOM 645 C CA . PRO A 1 82 ? 7.808 6.796 -2.172 1.00 94.44 82 PRO A CA 1
ATOM 646 C C . PRO A 1 82 ? 7.108 6.830 -0.808 1.00 94.44 82 PRO A C 1
ATOM 648 O O . PRO A 1 82 ? 5.907 7.083 -0.728 1.00 94.44 82 PRO A O 1
ATOM 651 N N . TYR A 1 83 ? 7.814 6.542 0.286 1.00 94.50 83 TYR A N 1
ATOM 652 C CA . TYR A 1 83 ? 7.220 6.552 1.615 1.00 94.50 83 TYR A CA 1
ATOM 653 C C . TYR A 1 83 ? 7.404 7.886 2.320 1.00 94.50 83 TYR A C 1
ATOM 655 O O . TYR A 1 83 ? 8.431 8.562 2.235 1.00 94.50 83 TYR A O 1
ATOM 663 N N . LYS A 1 84 ? 6.413 8.221 3.140 1.00 94.12 84 LYS A N 1
ATOM 664 C CA . LYS A 1 84 ? 6.519 9.332 4.074 1.00 94.12 84 LYS A CA 1
ATOM 665 C C . LYS A 1 84 ? 7.590 9.026 5.124 1.00 94.12 84 LYS A C 1
ATOM 667 O O . LYS A 1 84 ? 7.573 7.956 5.739 1.00 94.12 84 LYS A O 1
ATOM 672 N N . SER A 1 85 ? 8.462 10.002 5.381 1.00 90.06 85 SER A N 1
ATOM 673 C CA . SER A 1 85 ? 9.427 9.952 6.482 1.00 90.06 85 SER A CA 1
ATOM 674 C C . SER A 1 85 ? 8.732 9.665 7.811 1.00 90.06 85 SER A C 1
ATOM 676 O O . SER A 1 85 ? 7.686 10.241 8.122 1.00 90.06 85 SER A O 1
ATOM 678 N N . GLU A 1 86 ? 9.330 8.795 8.619 1.00 84.56 86 GLU A N 1
ATOM 679 C CA . GLU A 1 86 ? 8.854 8.572 9.980 1.00 84.56 86 GLU A CA 1
ATOM 680 C C . GLU A 1 86 ? 9.228 9.780 10.842 1.00 84.56 86 GLU A C 1
ATOM 682 O O . GLU A 1 86 ? 10.393 10.176 10.900 1.00 84.56 86 GLU A O 1
ATOM 687 N N . ASN A 1 87 ? 8.238 10.386 11.500 1.00 67.88 87 ASN A N 1
ATOM 688 C CA . ASN A 1 87 ? 8.518 11.365 12.543 1.00 67.88 87 ASN A CA 1
ATOM 689 C C . ASN A 1 87 ? 9.074 10.593 13.741 1.00 67.88 87 ASN A C 1
ATOM 691 O O . ASN A 1 87 ? 8.328 9.911 14.441 1.00 67.88 87 ASN A O 1
ATOM 695 N N . ILE A 1 88 ? 10.387 10.672 13.938 1.00 54.94 88 ILE A N 1
ATOM 696 C CA . ILE A 1 88 ? 11.028 10.251 15.18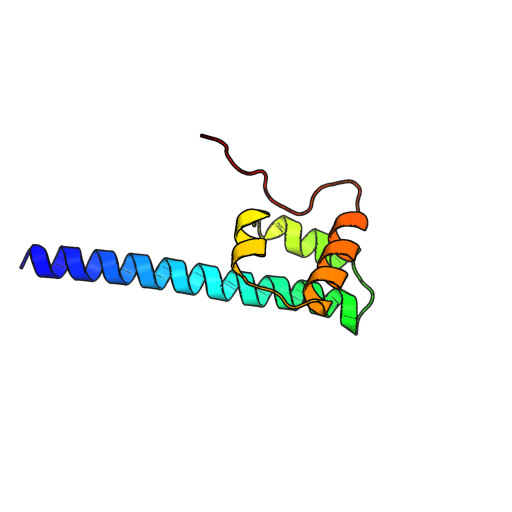1 1.00 54.94 88 ILE A CA 1
ATOM 697 C C . ILE A 1 88 ? 10.808 11.408 16.165 1.00 54.94 88 ILE A C 1
ATOM 699 O O . ILE A 1 88 ? 11.565 12.378 16.145 1.00 54.94 88 ILE A O 1
ATOM 703 N N . GLU A 1 89 ? 9.717 11.353 16.933 1.00 41.66 89 GLU A N 1
ATOM 704 C CA . GLU A 1 89 ? 9.549 12.163 18.153 1.00 41.66 89 GLU A CA 1
ATOM 705 C C . GLU A 1 89 ? 10.266 11.509 19.339 1.00 41.66 89 GLU A C 1
ATOM 707 O O . GLU A 1 89 ? 10.163 10.267 19.487 1.00 41.66 89 GLU A O 1
#

pLDDT: mean 91.21, std 8.35, range [41.66, 97.31]

Mean predicted aligned error: 4.65 Å

Sequence (89 aa):
MKDVIEKLEAEIANLKEENKRAFRSGYIIACCNIVHLHDEPNIAHDVLSELGITRSEVKALRLDNNDMDALREIEISYSADPYKSENIE

Secondary structure (DSSP, 8-state):
-HHHHHHHHHHHHHHHHHHHHHHHHHHHHHHHHHHHHH--HHHHHHHHHHHT--HHHHHTT---HHHHHHHHHHHHHSSS-SSPPP---

Solvent-accessible surface area (backbone atoms only — not comparable to full-atom values): 4978 Å² total; per-residue (Å²): 111,69,70,58,50,56,51,51,53,52,49,53,51,51,52,51,52,51,50,52,50,51,52,52,50,56,51,52,52,49,33,26,45,35,28,76,76,65,74,35,29,58,62,26,26,57,57,44,38,71,67,57,44,33,66,70,62,58,64,72,65,69,71,55,74,66,50,52,50,34,48,51,49,23,51,65,57,44,96,61,73,39,49,34,80,79,83,86,125

Organism: NCBI:txid2975438